Protein AF-A0A962PUV2-F1 (afdb_monomer_lite)

Radius of gyration: 14.81 Å; chains: 1; bounding box: 31×32×42 Å

Secondary structure (DSSP, 8-state):
-PPP-HHHHHHHHHHHHHHHHHT-HHHHHHHHHTT---HHHHHHHT-EE--S-HHHHSPPTTSHHHHHHHHHHHHTTSB-TTS-BTTTTEEEEEEE-TTS-EEEEEEEEHHHHHHH----EEEEEB-TTS-B-

Structure (mmCIF, N/CA/C/O backbone):
data_AF-A0A962PUV2-F1
#
_entry.id   AF-A0A962PUV2-F1
#
loop_
_atom_site.group_PDB
_atom_site.id
_atom_site.type_symbol
_atom_site.label_atom_id
_atom_site.label_alt_id
_atom_site.label_comp_id
_atom_site.label_asym_id
_atom_site.label_entity_id
_atom_site.label_seq_id
_atom_site.pdbx_PDB_ins_code
_atom_site.Cartn_x
_atom_site.Cartn_y
_atom_site.Cartn_z
_atom_site.occupancy
_atom_site.B_iso_or_equiv
_atom_site.auth_seq_id
_atom_site.auth_comp_id
_atom_site.auth_asym_id
_atom_site.auth_atom_id
_atom_site.pdbx_PDB_model_num
ATOM 1 N N . MET A 1 1 ? 7.387 -7.353 -27.450 1.00 42.44 1 MET A N 1
ATOM 2 C CA . MET A 1 1 ? 7.067 -6.554 -26.252 1.00 42.44 1 MET A CA 1
ATOM 3 C C . MET A 1 1 ? 6.290 -7.483 -25.340 1.00 42.44 1 MET A C 1
ATOM 5 O O . MET A 1 1 ? 5.137 -7.747 -25.641 1.00 42.44 1 MET A O 1
ATOM 9 N N . HIS A 1 2 ? 6.956 -8.126 -24.375 1.00 49.44 2 HIS A N 1
ATOM 10 C CA . HIS A 1 2 ? 6.239 -8.948 -23.399 1.00 49.44 2 HIS A CA 1
ATOM 11 C C . HIS A 1 2 ? 5.407 -7.998 -22.551 1.00 49.44 2 HIS A C 1
ATOM 13 O O . HIS A 1 2 ? 5.955 -7.063 -21.967 1.00 49.44 2 HIS A O 1
ATOM 19 N N . ASP A 1 3 ? 4.095 -8.188 -22.579 1.00 68.38 3 ASP A N 1
ATOM 20 C CA . ASP A 1 3 ? 3.204 -7.477 -21.682 1.00 68.38 3 ASP A CA 1
ATOM 21 C C . ASP A 1 3 ? 3.606 -7.857 -20.254 1.00 68.38 3 ASP A C 1
ATOM 23 O O . ASP A 1 3 ? 3.838 -9.036 -19.971 1.00 68.38 3 ASP A O 1
ATOM 27 N N . ILE A 1 4 ? 3.806 -6.864 -19.387 1.00 79.00 4 ILE A N 1
ATOM 28 C CA . ILE A 1 4 ? 4.118 -7.139 -17.982 1.00 79.00 4 ILE A CA 1
ATOM 29 C C . ILE A 1 4 ? 2.913 -7.884 -17.420 1.00 79.00 4 ILE A C 1
ATOM 31 O O . ILE A 1 4 ? 1.786 -7.413 -17.575 1.00 79.00 4 ILE A O 1
ATOM 35 N N . ASP A 1 5 ? 3.147 -9.036 -16.787 1.00 89.44 5 ASP A N 1
ATOM 36 C CA . ASP A 1 5 ? 2.071 -9.799 -16.164 1.00 89.44 5 ASP A CA 1
ATOM 37 C C . ASP A 1 5 ? 1.401 -8.927 -15.100 1.00 89.44 5 ASP A C 1
ATOM 39 O O . ASP A 1 5 ? 1.934 -8.680 -14.015 1.00 89.44 5 ASP A O 1
ATOM 43 N N . THR A 1 6 ? 0.226 -8.419 -15.460 1.00 89.00 6 THR A N 1
ATOM 44 C CA . THR A 1 6 ? -0.539 -7.495 -14.633 1.00 89.00 6 THR A CA 1
ATOM 45 C C . THR A 1 6 ? -0.953 -8.164 -13.332 1.00 89.00 6 THR A C 1
ATOM 47 O O . THR A 1 6 ? -0.942 -7.513 -12.293 1.00 89.00 6 THR A O 1
ATOM 50 N N . THR A 1 7 ? -1.253 -9.464 -13.357 1.00 88.62 7 THR A N 1
ATOM 51 C CA . THR A 1 7 ? -1.653 -10.192 -12.149 1.00 88.62 7 THR A CA 1
ATOM 52 C C . THR A 1 7 ? -0.482 -10.268 -11.180 1.00 88.62 7 THR A C 1
ATOM 54 O O . THR A 1 7 ? -0.619 -9.870 -10.027 1.00 88.62 7 THR A O 1
ATOM 57 N N . ALA A 1 8 ? 0.696 -10.664 -11.671 1.00 91.25 8 ALA A N 1
ATOM 58 C CA . ALA A 1 8 ? 1.908 -10.706 -10.857 1.00 91.25 8 ALA A CA 1
ATOM 59 C C . ALA A 1 8 ? 2.294 -9.321 -10.306 1.00 91.25 8 ALA A C 1
ATOM 61 O O . ALA A 1 8 ? 2.738 -9.202 -9.163 1.00 91.25 8 ALA A O 1
ATOM 62 N N . LEU A 1 9 ? 2.104 -8.259 -11.096 1.00 93.06 9 LEU A N 1
ATOM 63 C CA . LEU A 1 9 ? 2.387 -6.891 -10.668 1.00 93.06 9 LEU A CA 1
ATOM 64 C C . LEU A 1 9 ? 1.411 -6.405 -9.585 1.00 93.06 9 LEU A C 1
ATOM 66 O O . LEU A 1 9 ? 1.835 -5.748 -8.633 1.00 93.06 9 LEU A O 1
ATOM 70 N N . LEU A 1 10 ? 0.121 -6.727 -9.705 1.00 93.88 10 LEU A N 1
ATOM 71 C CA . LEU A 1 10 ? -0.867 -6.431 -8.668 1.00 93.88 10 LEU A CA 1
ATOM 72 C C . LEU A 1 10 ? -0.554 -7.202 -7.385 1.00 93.88 10 LEU A C 1
ATOM 74 O O . LEU A 1 10 ? -0.506 -6.593 -6.318 1.00 93.88 10 LEU A O 1
ATOM 78 N N . ASP A 1 11 ? -0.269 -8.499 -7.484 1.00 93.69 11 ASP A N 1
ATOM 79 C CA . ASP A 1 11 ? 0.091 -9.319 -6.328 1.00 93.69 11 ASP A CA 1
ATOM 80 C C . ASP A 1 11 ? 1.313 -8.740 -5.604 1.00 93.69 11 ASP A C 1
ATOM 82 O O . ASP A 1 11 ? 1.263 -8.544 -4.392 1.00 93.69 11 ASP A O 1
ATOM 86 N N . PHE A 1 12 ? 2.357 -8.335 -6.335 1.00 95.75 12 PHE A N 1
ATOM 87 C CA . PHE A 1 12 ? 3.524 -7.664 -5.755 1.00 95.75 12 PHE A CA 1
ATOM 88 C C . PHE A 1 12 ? 3.153 -6.408 -4.947 1.00 95.75 12 PHE A C 1
ATOM 90 O O . PHE A 1 12 ? 3.569 -6.260 -3.795 1.00 95.75 12 PHE A O 1
ATOM 97 N N . VAL A 1 13 ? 2.348 -5.507 -5.522 1.00 96.88 13 VAL A N 1
ATOM 98 C CA . VAL A 1 13 ? 1.949 -4.258 -4.851 1.00 96.88 13 VAL A CA 1
ATOM 99 C C . VAL A 1 13 ? 1.118 -4.539 -3.602 1.00 96.88 13 VAL A C 1
ATOM 101 O O . VAL A 1 13 ? 1.353 -3.951 -2.545 1.00 96.88 13 VAL A O 1
ATOM 104 N N . PHE A 1 14 ? 0.142 -5.437 -3.706 1.00 97.12 14 PHE A N 1
ATOM 105 C CA . PHE A 1 14 ? -0.765 -5.725 -2.602 1.00 97.12 14 PHE A CA 1
ATOM 106 C C . PHE A 1 14 ? -0.106 -6.565 -1.504 1.00 97.12 14 PHE A C 1
ATOM 108 O O . PHE A 1 14 ? -0.426 -6.361 -0.333 1.00 97.12 14 PHE A O 1
ATOM 115 N N . SER A 1 15 ? 0.860 -7.425 -1.835 1.00 97.25 15 SER A N 1
ATOM 116 C CA . SER A 1 15 ? 1.724 -8.073 -0.844 1.00 97.25 15 SER A CA 1
ATOM 117 C C . SER A 1 15 ? 2.585 -7.060 -0.097 1.00 97.25 15 SER A C 1
ATOM 119 O O . SER A 1 15 ? 2.658 -7.125 1.128 1.00 97.25 15 SER A O 1
ATOM 121 N N . HIS A 1 16 ? 3.169 -6.081 -0.798 1.00 97.81 16 HIS A N 1
ATOM 122 C CA . HIS A 1 16 ? 3.911 -4.996 -0.147 1.00 97.81 16 HIS A CA 1
ATOM 123 C C . HIS A 1 16 ? 3.026 -4.242 0.853 1.00 97.81 16 HIS A C 1
ATOM 125 O O . HIS A 1 16 ? 3.391 -4.086 2.016 1.00 97.81 16 HIS A O 1
ATOM 131 N N . TYR A 1 17 ? 1.813 -3.858 0.446 1.00 98.12 17 TYR A N 1
ATOM 132 C CA . TYR A 1 17 ? 0.861 -3.208 1.351 1.00 98.12 17 TYR A CA 1
ATOM 133 C C . TYR A 1 17 ? 0.475 -4.079 2.540 1.00 98.12 17 TYR A C 1
ATOM 135 O O . TYR A 1 17 ? 0.351 -3.565 3.653 1.00 98.12 17 TYR A O 1
ATOM 143 N N . HIS A 1 18 ? 0.269 -5.373 2.328 1.00 97.81 18 HIS A N 1
ATOM 144 C CA . HIS A 1 18 ? -0.081 -6.298 3.396 1.00 97.81 18 HIS A CA 1
ATOM 145 C C . HIS A 1 18 ? 1.015 -6.380 4.470 1.00 97.81 18 HIS A C 1
ATOM 147 O O . HIS A 1 18 ? 0.728 -6.260 5.663 1.00 97.81 18 HIS A O 1
ATOM 153 N N . GLU A 1 19 ? 2.279 -6.481 4.060 1.00 97.56 19 GLU A N 1
ATOM 154 C CA . GLU A 1 19 ? 3.416 -6.506 4.986 1.00 97.56 19 GLU A CA 1
ATOM 155 C C . GLU A 1 19 ? 3.635 -5.151 5.684 1.00 97.56 19 GLU A C 1
ATOM 157 O O . GLU A 1 19 ? 3.874 -5.095 6.898 1.00 97.56 19 GLU A O 1
ATOM 162 N N . SER A 1 20 ? 3.444 -4.039 4.967 1.00 97.25 20 SER A N 1
ATOM 163 C CA . SER A 1 20 ? 3.451 -2.696 5.561 1.00 97.25 20 SER A CA 1
ATOM 164 C C . SER A 1 20 ? 2.352 -2.512 6.614 1.00 97.25 20 SER A C 1
ATOM 166 O O . SER A 1 20 ? 2.562 -1.803 7.597 1.00 97.25 20 SER A O 1
ATOM 168 N N . LEU A 1 21 ? 1.182 -3.147 6.466 1.00 97.25 21 LEU A N 1
ATOM 169 C CA . LEU A 1 21 ? 0.125 -3.083 7.482 1.00 97.25 21 LEU A CA 1
ATOM 170 C C . LEU A 1 21 ? 0.534 -3.825 8.754 1.00 97.25 21 LEU A C 1
ATOM 172 O O . LEU A 1 21 ? 0.403 -3.273 9.844 1.00 97.25 21 LEU A O 1
ATOM 176 N N . LYS A 1 22 ? 1.047 -5.054 8.625 1.00 95.50 22 LYS A N 1
ATOM 177 C CA . LYS A 1 22 ? 1.432 -5.893 9.774 1.00 95.50 22 LYS A CA 1
ATOM 178 C C . LYS A 1 22 ? 2.415 -5.187 10.704 1.00 95.50 22 LYS A C 1
ATOM 180 O O . LYS A 1 22 ? 2.301 -5.321 11.920 1.00 95.50 22 LYS A O 1
ATOM 185 N N . SER A 1 23 ? 3.330 -4.406 10.137 1.00 94.00 23 SER A N 1
ATOM 186 C CA . SER A 1 23 ? 4.359 -3.662 10.870 1.00 94.00 23 SER A CA 1
ATOM 187 C C . SER A 1 23 ? 3.939 -2.252 11.319 1.00 94.00 23 SER A C 1
ATOM 189 O O . SER A 1 23 ? 4.695 -1.593 12.034 1.00 94.00 23 SER A O 1
ATOM 191 N N . SER A 1 24 ? 2.746 -1.768 10.951 1.00 95.81 24 SER A N 1
ATOM 192 C CA . SER A 1 24 ? 2.329 -0.382 11.198 1.00 95.81 24 SER A CA 1
ATOM 193 C C . SER A 1 24 ? 1.393 -0.239 12.396 1.00 95.81 24 SER A C 1
ATOM 195 O O . SER A 1 24 ? 0.182 -0.430 12.286 1.00 95.81 24 SER A O 1
ATOM 197 N N . GLU A 1 25 ? 1.925 0.225 13.530 1.00 94.50 25 GLU A N 1
ATOM 198 C CA . GLU A 1 25 ? 1.115 0.560 14.713 1.00 94.50 25 GLU A CA 1
ATOM 199 C C . GLU A 1 25 ? 0.001 1.567 14.382 1.00 94.50 25 GLU A C 1
ATOM 201 O O . GLU A 1 25 ? -1.148 1.403 14.787 1.00 94.50 25 GLU A O 1
ATOM 206 N N . ARG A 1 26 ? 0.318 2.579 13.567 1.00 93.50 26 ARG A N 1
ATOM 207 C CA . ARG A 1 26 ? -0.641 3.608 13.147 1.00 93.50 26 ARG A CA 1
ATOM 208 C C . ARG A 1 26 ? -1.834 3.017 12.391 1.00 93.50 26 ARG A C 1
ATOM 210 O O . ARG A 1 26 ? -2.967 3.451 12.587 1.00 93.50 26 ARG A O 1
ATOM 217 N N . ALA A 1 27 ? -1.594 2.046 11.513 1.00 95.00 27 ALA A N 1
ATOM 218 C CA . ALA A 1 27 ? -2.670 1.411 10.767 1.00 95.00 27 ALA A CA 1
ATOM 219 C C . ALA A 1 27 ? -3.506 0.471 11.652 1.00 95.00 27 ALA A C 1
ATOM 221 O O . ALA A 1 27 ? -4.731 0.447 11.523 1.00 95.00 27 ALA A O 1
ATOM 222 N N . HIS A 1 28 ? -2.874 -0.226 12.602 1.00 94.75 28 HIS A N 1
ATOM 223 C CA . HIS A 1 28 ? -3.576 -1.030 13.610 1.00 94.75 28 HIS A CA 1
ATOM 224 C C . HIS A 1 28 ? -4.494 -0.178 14.494 1.00 94.75 28 HIS A C 1
ATOM 226 O O . HIS A 1 28 ? -5.644 -0.553 14.711 1.00 94.75 28 HIS A O 1
ATOM 232 N N . GLN A 1 29 ? -4.042 1.002 14.932 1.00 92.88 29 GLN A N 1
ATOM 233 C CA . GLN A 1 29 ? -4.869 1.946 15.70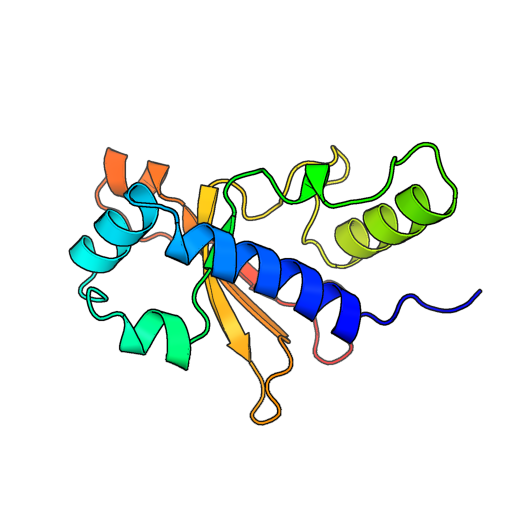0 1.00 92.88 29 GLN A CA 1
ATOM 234 C C . GLN A 1 29 ? -6.118 2.383 14.921 1.00 92.88 29 GLN A C 1
ATOM 236 O O . GLN A 1 29 ? -7.212 2.458 15.480 1.00 92.88 29 GLN A O 1
ATOM 241 N N . PHE A 1 30 ? -5.985 2.629 13.615 1.00 92.88 30 PHE A N 1
ATOM 242 C CA . PHE A 1 30 ? -7.132 2.928 12.758 1.00 92.88 30 PHE A CA 1
ATOM 243 C C . PHE A 1 30 ? -8.107 1.754 12.666 1.00 92.88 30 PHE A C 1
ATOM 245 O O . PHE A 1 30 ? -9.307 1.950 12.848 1.00 92.88 30 PHE A O 1
ATOM 252 N N . LEU A 1 31 ? -7.604 0.540 12.412 1.00 94.25 31 LEU A N 1
ATOM 253 C CA . LEU A 1 31 ? -8.439 -0.658 12.329 1.00 94.25 31 LEU A CA 1
ATOM 254 C C . LEU A 1 31 ? -9.190 -0.900 13.640 1.00 94.25 31 LEU A C 1
ATOM 256 O O . LEU A 1 31 ? -10.394 -1.151 13.616 1.00 94.25 31 LEU A O 1
ATOM 260 N N . GLN A 1 32 ? -8.522 -0.730 14.780 1.00 92.50 32 GLN A N 1
ATOM 261 C CA . GLN A 1 32 ? -9.154 -0.805 16.092 1.00 92.50 32 GLN A CA 1
ATOM 262 C C . GLN A 1 32 ? -10.284 0.220 16.239 1.00 92.50 32 GLN A C 1
ATOM 264 O O . GLN A 1 32 ? -11.381 -0.128 16.675 1.00 92.50 32 GLN A O 1
ATOM 269 N N . ALA A 1 33 ? -10.053 1.466 15.822 1.00 89.81 33 ALA A N 1
ATOM 270 C CA . ALA A 1 33 ? -11.041 2.535 15.930 1.00 89.81 33 ALA A CA 1
ATOM 271 C C . ALA A 1 33 ? -12.302 2.299 15.074 1.00 89.81 33 ALA A C 1
ATOM 273 O O . ALA A 1 33 ? -13.369 2.813 15.409 1.00 89.81 33 ALA A O 1
ATOM 274 N N . ILE A 1 34 ? -12.204 1.504 14.002 1.00 88.62 34 ILE A N 1
ATOM 275 C CA . ILE A 1 34 ? -13.345 1.117 13.156 1.00 88.62 34 ILE A CA 1
ATOM 276 C C . ILE A 1 34 ? -13.900 -0.286 13.467 1.00 88.62 34 ILE A C 1
ATOM 278 O O . ILE A 1 34 ? -14.769 -0.766 12.741 1.00 88.62 34 ILE A O 1
ATOM 282 N N . GLY A 1 35 ? -13.418 -0.954 14.523 1.00 88.00 35 GLY A N 1
ATOM 283 C CA . GLY A 1 35 ? -13.901 -2.273 14.958 1.00 88.00 35 GLY A CA 1
ATOM 284 C C . GLY A 1 35 ? -13.298 -3.483 14.226 1.00 88.00 35 GLY A C 1
ATOM 285 O O . GLY A 1 35 ? -13.875 -4.568 14.255 1.00 88.00 35 GLY A O 1
ATOM 286 N N . PHE A 1 36 ? -12.146 -3.314 13.573 1.00 88.06 36 PHE A N 1
ATOM 287 C CA . PHE A 1 36 ? -11.374 -4.350 12.871 1.00 88.06 36 PHE A CA 1
ATOM 288 C C . PHE A 1 36 ? -10.079 -4.717 13.628 1.00 88.06 36 PHE A C 1
ATOM 290 O O . PHE A 1 36 ? -9.014 -4.861 13.038 1.00 88.06 36 PHE A O 1
ATOM 297 N N . ASP A 1 37 ? -10.151 -4.880 14.947 1.00 78.50 37 ASP A N 1
ATOM 298 C CA . ASP A 1 37 ? -8.994 -5.062 15.842 1.00 78.50 37 ASP A CA 1
ATOM 299 C C . ASP A 1 37 ? -8.382 -6.476 15.856 1.00 78.50 37 ASP A C 1
ATOM 301 O O . ASP A 1 37 ? -7.364 -6.719 16.504 1.00 78.50 37 ASP A O 1
ATOM 305 N N . GLN A 1 38 ? -8.983 -7.431 15.147 1.00 88.50 38 GLN A N 1
ATOM 306 C CA . GLN A 1 38 ? -8.536 -8.820 15.173 1.00 88.50 38 GLN A CA 1
ATOM 307 C C . GLN A 1 38 ? -7.593 -9.136 14.015 1.00 88.50 38 GLN A C 1
ATOM 309 O O . GLN A 1 38 ? -7.975 -9.021 12.848 1.00 88.50 38 GLN A O 1
ATOM 314 N N . GLN A 1 39 ? -6.417 -9.690 14.336 1.00 89.25 39 GLN A N 1
ATOM 315 C CA . GLN A 1 39 ? -5.420 -10.140 13.353 1.00 89.25 39 GLN A CA 1
ATOM 316 C C . GLN A 1 39 ? -6.023 -11.045 12.268 1.00 89.25 39 GLN A C 1
ATOM 318 O O . GLN A 1 39 ? -5.637 -10.973 11.106 1.00 89.25 39 GLN A O 1
ATOM 323 N N . ARG A 1 40 ? -7.031 -11.860 12.613 1.00 92.81 40 ARG A N 1
ATOM 324 C CA . ARG A 1 40 ? -7.712 -12.732 11.645 1.00 92.81 40 ARG A CA 1
ATOM 325 C C . ARG A 1 40 ? -8.286 -11.966 10.451 1.00 92.81 40 ARG A C 1
ATOM 327 O O . ARG A 1 40 ? -8.269 -12.499 9.351 1.00 92.81 40 ARG A O 1
ATOM 334 N N . TYR A 1 41 ? -8.779 -10.740 10.646 1.00 91.62 41 TYR A N 1
ATOM 335 C CA . TYR A 1 41 ? -9.344 -9.947 9.555 1.00 91.62 41 TYR A CA 1
ATOM 336 C C . TYR A 1 41 ? -8.256 -9.429 8.625 1.00 91.62 41 TYR A C 1
ATOM 338 O O . TYR A 1 41 ? -8.450 -9.443 7.413 1.00 91.62 41 TYR A O 1
ATOM 346 N N . ILE A 1 42 ? -7.106 -9.042 9.180 1.00 93.50 42 ILE A N 1
ATOM 347 C CA . ILE A 1 42 ? -5.937 -8.629 8.403 1.00 93.50 42 ILE A CA 1
ATOM 348 C C . ILE A 1 42 ? -5.506 -9.754 7.463 1.00 93.50 42 ILE A C 1
ATOM 350 O O . ILE A 1 42 ? -5.372 -9.522 6.264 1.00 93.50 42 ILE A O 1
ATOM 354 N N . GLU A 1 43 ? -5.369 -10.974 7.982 1.00 94.00 43 GLU A N 1
ATOM 355 C CA . GLU A 1 43 ? -4.951 -12.137 7.191 1.00 94.00 43 GLU A CA 1
ATOM 356 C C . GLU A 1 43 ? -6.039 -12.579 6.194 1.00 94.00 43 GLU A C 1
ATOM 358 O O . GLU A 1 43 ? -5.785 -12.727 4.999 1.00 94.00 43 GLU A O 1
ATOM 363 N N . GLN A 1 44 ? -7.285 -12.755 6.654 1.00 92.19 44 GLN A N 1
ATOM 364 C CA . GLN A 1 44 ? -8.374 -13.291 5.825 1.00 92.19 44 GLN A CA 1
ATOM 365 C C . GLN A 1 44 ? -8.795 -12.335 4.708 1.00 92.19 44 GLN A C 1
ATOM 367 O O . GLN A 1 44 ? -9.073 -12.782 3.595 1.00 92.19 44 GLN A O 1
ATOM 372 N N . LEU A 1 45 ? -8.847 -11.029 4.984 1.00 92.38 45 LEU A N 1
ATOM 373 C CA . LEU A 1 45 ? -9.209 -10.013 3.991 1.00 92.38 45 LEU A CA 1
ATOM 374 C C . LEU A 1 45 ? -7.990 -9.484 3.231 1.00 92.38 45 LEU A C 1
ATOM 376 O O . LEU A 1 45 ? -8.170 -8.787 2.235 1.00 92.38 45 LEU A O 1
ATOM 380 N N . TYR A 1 46 ? -6.778 -9.860 3.653 1.00 96.00 46 TYR A N 1
ATOM 381 C CA . TYR A 1 46 ? -5.513 -9.395 3.085 1.00 96.00 46 TYR A CA 1
ATOM 382 C C . TYR A 1 46 ? -5.413 -7.870 3.103 1.00 96.00 46 TYR A C 1
ATOM 384 O O . TYR A 1 46 ? -5.072 -7.230 2.112 1.00 96.00 46 TYR A O 1
ATOM 392 N N . LEU A 1 47 ? -5.785 -7.280 4.242 1.00 96.81 47 LEU A N 1
ATOM 393 C CA . LEU A 1 47 ? -5.743 -5.833 4.425 1.00 96.81 47 LEU A CA 1
ATOM 394 C C . LEU A 1 47 ? -4.306 -5.336 4.261 1.00 96.81 47 LEU A C 1
ATOM 396 O O . LEU A 1 47 ? -3.359 -6.035 4.626 1.00 96.81 47 LEU A O 1
ATOM 400 N N . GLY A 1 48 ? -4.153 -4.118 3.750 1.00 97.38 48 GLY A N 1
ATOM 401 C CA . GLY A 1 48 ? -2.849 -3.518 3.494 1.00 97.38 48 GLY A CA 1
ATOM 402 C C . GLY A 1 48 ? -2.748 -2.066 3.942 1.00 97.38 48 GLY A C 1
ATOM 403 O O . GLY A 1 48 ? -3.737 -1.435 4.306 1.00 97.38 48 GLY A O 1
ATOM 404 N N . TYR A 1 49 ? -1.540 -1.516 3.904 1.00 97.94 49 TYR A N 1
ATOM 405 C CA . TYR A 1 49 ? -1.257 -0.117 4.180 1.00 97.94 49 TYR A CA 1
ATOM 406 C C . TYR A 1 49 ? -0.236 0.418 3.178 1.00 97.94 49 TYR A C 1
ATOM 408 O O . TYR A 1 49 ? 0.876 -0.091 3.074 1.00 97.94 49 TYR A O 1
ATOM 416 N N . SER A 1 50 ? -0.611 1.466 2.445 1.00 97.38 50 SER A N 1
ATOM 417 C CA . SER A 1 50 ? 0.309 2.176 1.552 1.00 97.38 50 SER A CA 1
ATOM 418 C C . SER A 1 50 ? 1.104 3.193 2.372 1.00 97.38 50 SER A C 1
ATOM 420 O O . SER A 1 50 ? 0.698 4.339 2.584 1.00 97.38 50 SER A O 1
ATOM 422 N N . ASP A 1 51 ? 2.252 2.760 2.875 1.00 96.19 51 ASP A N 1
ATOM 423 C CA . ASP A 1 51 ? 3.130 3.524 3.767 1.00 96.19 51 ASP A CA 1
ATOM 424 C C . ASP A 1 51 ? 4.105 4.469 3.043 1.00 96.19 51 ASP A C 1
ATOM 426 O O . ASP A 1 51 ? 4.897 5.148 3.698 1.00 96.19 51 ASP A O 1
ATOM 430 N N . ARG A 1 52 ? 3.983 4.588 1.711 1.00 94.56 52 ARG A N 1
ATOM 431 C CA . ARG A 1 52 ? 4.835 5.398 0.817 1.00 94.56 52 ARG A CA 1
ATOM 432 C C . ARG A 1 52 ? 6.187 4.766 0.489 1.00 94.56 52 ARG A C 1
ATOM 434 O O . ARG A 1 52 ? 7.071 5.475 0.003 1.00 94.56 52 ARG A O 1
ATOM 441 N N . THR A 1 53 ? 6.369 3.475 0.761 1.00 95.75 53 THR A N 1
ATOM 442 C CA . THR A 1 53 ? 7.645 2.786 0.530 1.00 95.75 53 THR A CA 1
ATOM 443 C C . THR A 1 53 ? 7.671 1.911 -0.721 1.00 95.75 53 THR A C 1
ATOM 445 O O . THR A 1 53 ? 8.753 1.469 -1.107 1.00 95.75 53 THR A O 1
ATOM 448 N N . LEU A 1 54 ? 6.541 1.730 -1.423 1.00 95.81 54 LEU A N 1
ATOM 449 C CA . LEU A 1 54 ? 6.480 0.889 -2.627 1.00 95.81 54 LEU A CA 1
ATOM 450 C C . LEU A 1 54 ? 7.517 1.332 -3.666 1.00 95.81 54 LEU A C 1
ATOM 452 O O . LEU A 1 54 ? 8.193 0.511 -4.274 1.00 95.81 54 LEU A O 1
ATOM 456 N N . GLY A 1 55 ? 7.686 2.646 -3.838 1.00 93.06 55 GLY A N 1
ATOM 457 C CA . GLY A 1 55 ? 8.613 3.216 -4.815 1.00 93.06 55 GLY A CA 1
ATOM 458 C C . GLY A 1 55 ? 10.081 2.818 -4.617 1.00 93.06 55 GLY A C 1
ATOM 459 O O . GLY A 1 55 ? 10.819 2.835 -5.605 1.00 93.06 55 GLY A O 1
ATOM 460 N N . PHE A 1 56 ? 10.481 2.453 -3.391 1.00 93.75 56 PHE A N 1
ATOM 461 C CA . PHE A 1 56 ? 11.826 1.965 -3.058 1.00 93.75 56 PHE A CA 1
ATOM 462 C C . PHE A 1 56 ? 12.018 0.480 -3.382 1.00 93.75 56 PHE A C 1
ATOM 464 O O . PHE A 1 56 ? 13.152 0.041 -3.533 1.00 93.75 56 PHE A O 1
ATOM 471 N N . GLN A 1 57 ? 10.926 -0.280 -3.503 1.00 94.12 57 GLN A N 1
ATOM 472 C CA . GLN A 1 57 ? 10.949 -1.689 -3.912 1.00 94.12 57 GLN A CA 1
ATOM 473 C C . GLN A 1 57 ? 10.990 -1.851 -5.438 1.00 94.12 57 GLN A C 1
ATOM 475 O O . GLN A 1 57 ? 11.225 -2.942 -5.950 1.00 94.12 57 GLN A O 1
ATOM 480 N N . LEU A 1 58 ? 10.736 -0.771 -6.182 1.00 94.50 58 LEU A N 1
ATOM 481 C CA . LEU A 1 58 ? 10.737 -0.780 -7.640 1.00 94.50 58 LEU A CA 1
ATOM 482 C C . LEU A 1 58 ? 12.145 -0.511 -8.188 1.00 94.50 58 LEU A C 1
ATOM 484 O O . LEU A 1 58 ? 12.835 0.364 -7.654 1.00 94.50 58 LEU A O 1
ATOM 488 N N . PRO A 1 59 ? 12.532 -1.138 -9.316 1.00 94.31 59 PRO A N 1
ATOM 489 C CA . PRO A 1 59 ? 13.785 -0.818 -9.988 1.00 94.31 59 PRO A CA 1
ATOM 490 C C . PRO A 1 59 ? 13.903 0.671 -10.342 1.00 94.31 59 PRO A C 1
ATOM 492 O O . PRO A 1 59 ? 12.906 1.409 -10.449 1.00 94.31 59 PRO A O 1
ATOM 495 N N . ASP A 1 60 ? 15.144 1.114 -10.538 1.00 94.31 60 ASP A N 1
ATOM 496 C CA . ASP A 1 60 ? 15.444 2.489 -10.929 1.00 94.31 60 ASP A CA 1
ATOM 497 C C . ASP A 1 60 ? 14.722 2.833 -12.240 1.00 94.31 60 ASP A C 1
ATOM 499 O O . ASP A 1 60 ? 14.836 2.120 -13.240 1.00 94.31 60 ASP A O 1
ATOM 503 N N . GLY A 1 61 ? 13.969 3.935 -12.231 1.00 91.88 61 GLY A N 1
ATOM 504 C CA . GLY A 1 61 ? 13.213 4.414 -13.385 1.00 91.88 61 GLY A CA 1
ATOM 505 C C . GLY A 1 61 ? 14.081 4.830 -14.576 1.00 91.88 61 GLY A C 1
ATOM 506 O O . GLY A 1 61 ? 13.550 4.934 -15.677 1.00 91.88 61 GLY A O 1
ATOM 507 N N . ALA A 1 62 ? 15.388 5.042 -14.386 1.00 93.06 62 ALA A N 1
ATOM 508 C CA . ALA A 1 62 ? 16.334 5.274 -15.477 1.00 93.06 62 ALA A CA 1
ATOM 509 C C . ALA A 1 62 ? 16.661 3.996 -16.275 1.00 93.06 62 ALA A C 1
ATOM 511 O O . ALA A 1 62 ? 17.143 4.077 -17.405 1.00 93.06 62 ALA A O 1
ATOM 512 N N . THR A 1 63 ? 16.396 2.814 -15.711 1.00 96.38 63 THR A N 1
ATOM 513 C CA . THR A 1 63 ? 16.559 1.534 -16.413 1.00 96.38 63 THR A CA 1
ATOM 514 C C . THR A 1 63 ? 15.338 1.231 -17.279 1.00 96.38 63 THR A C 1
ATOM 516 O O . THR A 1 63 ? 14.216 1.618 -16.950 1.00 96.38 63 THR A O 1
ATOM 519 N N . ALA A 1 64 ? 15.532 0.493 -18.376 1.00 94.06 64 ALA A N 1
ATOM 520 C CA . ALA A 1 64 ? 14.428 0.089 -19.250 1.00 94.06 64 ALA A CA 1
ATOM 521 C C . ALA A 1 64 ? 13.358 -0.727 -18.498 1.00 94.06 64 ALA A C 1
ATOM 523 O O . ALA A 1 64 ? 12.162 -0.524 -18.704 1.00 94.06 64 ALA A O 1
ATOM 524 N N . GLU A 1 65 ? 13.788 -1.610 -17.594 1.00 92.94 65 GLU A N 1
ATOM 525 C CA . GLU A 1 65 ? 12.904 -2.422 -16.755 1.00 92.94 65 GLU A CA 1
ATOM 526 C C . GLU A 1 65 ? 12.112 -1.563 -15.761 1.00 92.94 65 GLU A C 1
ATOM 528 O O . GLU A 1 65 ? 10.883 -1.640 -15.716 1.00 92.94 65 GLU A O 1
ATOM 533 N N . GLY A 1 66 ? 12.790 -0.688 -15.010 1.00 95.06 66 GLY A N 1
ATOM 534 C CA . GLY A 1 66 ? 12.130 0.190 -14.046 1.00 95.06 66 GLY A CA 1
ATOM 535 C C . GLY A 1 66 ? 11.152 1.157 -14.707 1.00 95.06 66 GLY A C 1
ATOM 536 O O . GLY A 1 66 ? 10.049 1.358 -14.194 1.00 95.06 66 GLY A O 1
ATOM 537 N N . ALA A 1 67 ? 11.499 1.700 -15.877 1.00 95.06 67 ALA A N 1
ATOM 538 C CA . ALA A 1 67 ? 10.589 2.512 -16.677 1.00 95.06 67 ALA A CA 1
ATOM 539 C C . ALA A 1 67 ? 9.345 1.719 -17.119 1.00 95.06 67 ALA A C 1
ATOM 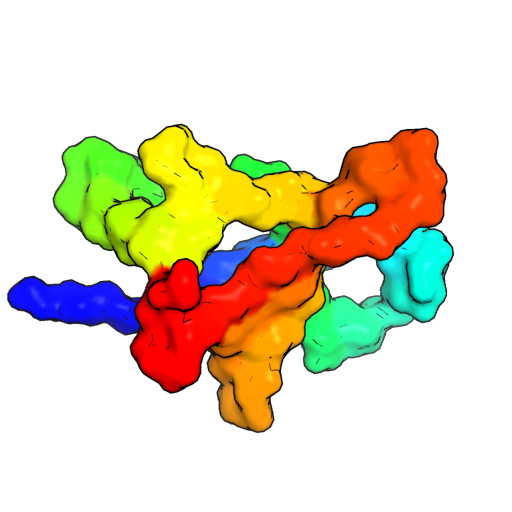541 O O . ALA A 1 67 ? 8.225 2.228 -17.023 1.00 95.06 67 ALA A O 1
ATOM 542 N N . ALA A 1 68 ? 9.516 0.465 -17.554 1.00 94.50 68 ALA A N 1
ATOM 543 C CA . ALA A 1 68 ? 8.410 -0.385 -17.987 1.00 94.50 68 ALA A CA 1
ATOM 544 C C . ALA A 1 68 ? 7.448 -0.718 -16.832 1.00 94.50 68 ALA A C 1
ATOM 546 O O . ALA A 1 68 ? 6.237 -0.527 -16.981 1.00 94.50 68 ALA A O 1
ATOM 547 N N . ILE A 1 69 ? 7.974 -1.135 -15.673 1.00 95.06 69 ILE A N 1
ATOM 548 C CA . ILE A 1 69 ? 7.181 -1.461 -14.474 1.00 95.06 69 ILE A CA 1
ATOM 549 C C . ILE A 1 69 ? 6.445 -0.226 -13.955 1.0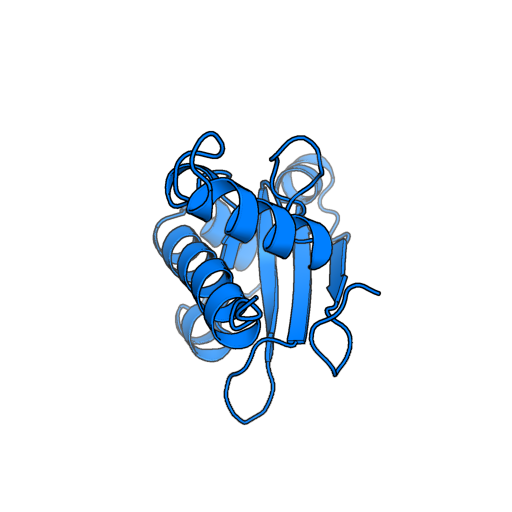0 95.06 69 ILE A C 1
ATOM 551 O O . ILE A 1 69 ? 5.234 -0.264 -13.737 1.00 95.06 69 ILE A O 1
ATOM 555 N N . ARG A 1 70 ? 7.145 0.904 -13.798 1.00 95.56 70 ARG A N 1
ATOM 556 C CA . ARG A 1 70 ? 6.525 2.157 -13.335 1.00 95.56 70 ARG A CA 1
ATOM 557 C C . ARG A 1 70 ? 5.457 2.632 -14.315 1.00 95.56 70 ARG A C 1
ATOM 559 O O . ARG A 1 70 ? 4.383 3.040 -13.885 1.00 95.56 70 ARG A O 1
ATOM 566 N N . GLY A 1 71 ? 5.711 2.518 -15.619 1.00 94.69 71 GLY A N 1
ATOM 567 C CA . GLY A 1 71 ? 4.725 2.805 -16.657 1.00 94.69 71 GLY A CA 1
ATOM 568 C C . GLY A 1 71 ? 3.488 1.910 -16.560 1.00 94.69 71 GLY A C 1
ATOM 569 O O . GLY A 1 71 ? 2.374 2.410 -16.701 1.00 94.69 71 GLY A O 1
ATOM 570 N N . ALA A 1 72 ? 3.658 0.615 -16.279 1.00 93.50 72 ALA A N 1
ATOM 571 C CA . ALA A 1 72 ? 2.542 -0.302 -16.045 1.00 93.50 72 ALA A CA 1
ATOM 572 C C . ALA A 1 72 ? 1.741 0.082 -14.798 1.00 93.50 72 ALA A C 1
ATOM 574 O O . ALA A 1 72 ? 0.525 0.185 -14.882 1.00 93.50 72 ALA A O 1
ATOM 575 N N . LEU A 1 73 ? 2.393 0.403 -13.679 1.00 93.94 73 LEU A N 1
ATOM 576 C CA . LEU A 1 73 ? 1.702 0.851 -12.465 1.00 93.94 73 LEU A CA 1
ATOM 577 C C . LEU A 1 73 ? 0.962 2.183 -12.643 1.00 93.94 73 LEU A C 1
ATOM 579 O O . LEU A 1 73 ? -0.090 2.381 -12.036 1.00 93.94 73 LEU A O 1
ATOM 583 N N . VAL A 1 74 ? 1.491 3.090 -13.471 1.00 93.94 74 VAL A N 1
ATOM 584 C CA . VAL A 1 74 ? 0.787 4.322 -13.855 1.00 93.94 74 VAL A CA 1
ATOM 585 C C . VAL A 1 74 ? -0.437 3.998 -14.701 1.00 93.94 74 VAL A C 1
ATOM 587 O O . VAL A 1 74 ? -1.509 4.525 -14.421 1.00 93.94 74 VAL A O 1
ATOM 590 N N . ARG A 1 75 ? -0.309 3.103 -15.691 1.00 91.69 75 ARG A N 1
ATOM 591 C CA . ARG A 1 75 ? -1.460 2.633 -16.474 1.00 91.69 75 ARG A CA 1
ATOM 592 C C . ARG A 1 75 ? -2.486 1.940 -15.593 1.00 91.69 75 ARG A C 1
ATOM 594 O O . ARG A 1 75 ? -3.652 2.201 -15.768 1.00 91.69 75 ARG A O 1
ATOM 601 N N . LEU A 1 76 ? -2.081 1.149 -14.607 1.00 90.00 76 LEU A N 1
ATOM 602 C CA . LEU A 1 76 ? -2.999 0.528 -13.650 1.00 90.00 76 LEU A CA 1
ATOM 603 C C . LEU A 1 76 ? -3.618 1.535 -12.672 1.00 90.00 76 LEU A C 1
ATOM 605 O O . LEU A 1 76 ? -4.539 1.186 -11.948 1.00 90.00 76 LEU A O 1
ATOM 609 N N . GLY A 1 77 ? -3.122 2.772 -12.599 1.00 90.44 77 GLY A N 1
ATOM 610 C CA . GLY A 1 77 ? -3.597 3.783 -11.655 1.00 90.44 77 GLY A CA 1
ATOM 611 C C . GLY A 1 77 ? -3.094 3.600 -10.219 1.00 90.44 77 GLY A C 1
ATOM 612 O O . GLY A 1 77 ? -3.561 4.292 -9.324 1.00 90.44 77 GLY A O 1
ATOM 613 N N . LEU A 1 78 ? -2.130 2.712 -9.968 1.00 93.44 78 LEU A N 1
ATOM 614 C CA . LEU A 1 78 ? -1.527 2.525 -8.640 1.00 93.44 78 LEU A CA 1
ATOM 615 C C . LEU A 1 78 ? -0.420 3.548 -8.354 1.00 93.44 78 LEU A C 1
ATOM 617 O O . LEU A 1 78 ? -0.190 3.920 -7.200 1.00 93.44 78 LEU A O 1
ATOM 621 N N . LEU A 1 79 ? 0.219 4.066 -9.406 1.00 93.94 79 LEU A N 1
ATOM 622 C CA . LEU A 1 79 ? 1.117 5.217 -9.343 1.00 93.94 79 LEU A CA 1
ATOM 623 C C . LEU A 1 79 ? 0.543 6.405 -10.117 1.00 93.94 79 LEU A C 1
ATOM 625 O O . LEU A 1 79 ? -0.096 6.266 -11.155 1.00 93.94 79 LEU A O 1
ATOM 629 N N . LYS A 1 80 ? 0.834 7.612 -9.639 1.00 93.06 80 LYS A N 1
ATOM 630 C CA . LYS A 1 80 ? 0.651 8.853 -10.396 1.00 93.06 80 LYS A CA 1
ATOM 631 C C . LYS A 1 80 ? 1.813 9.038 -11.366 1.00 93.06 80 LYS A C 1
ATOM 633 O O . LYS A 1 80 ? 2.913 8.555 -11.111 1.00 93.06 80 LYS A O 1
ATOM 638 N N . ALA A 1 81 ? 1.621 9.860 -12.398 1.00 90.00 81 ALA A N 1
ATOM 639 C CA . ALA A 1 81 ? 2.700 10.261 -13.310 1.00 90.00 81 ALA A CA 1
ATOM 640 C C . ALA A 1 81 ? 3.910 10.885 -12.582 1.00 90.00 81 ALA A C 1
ATOM 642 O O . ALA A 1 81 ? 5.037 10.778 -13.047 1.00 90.00 81 ALA A O 1
ATOM 643 N N . SER A 1 82 ? 3.696 11.484 -11.403 1.00 91.69 82 SER A N 1
ATOM 644 C CA . SER A 1 82 ? 4.772 12.007 -10.552 1.00 91.69 82 SER A CA 1
ATOM 645 C C . SER A 1 82 ? 5.578 10.925 -9.811 1.00 91.69 82 SER A C 1
ATOM 647 O O . SER A 1 82 ? 6.420 11.273 -8.993 1.00 91.69 82 SER A O 1
ATOM 649 N N . GLY A 1 83 ? 5.246 9.640 -9.966 1.00 89.81 83 GLY A N 1
ATOM 650 C CA . GLY A 1 83 ? 5.851 8.517 -9.238 1.00 89.81 83 GLY A CA 1
ATOM 651 C C . GLY A 1 83 ? 5.301 8.275 -7.829 1.00 89.81 83 GLY A C 1
ATOM 652 O O . GLY A 1 83 ? 5.694 7.312 -7.180 1.00 89.81 83 GLY A O 1
ATOM 653 N N . HIS A 1 84 ? 4.379 9.113 -7.345 1.00 93.12 84 HIS A N 1
ATOM 654 C CA . HIS A 1 84 ? 3.744 8.907 -6.043 1.00 93.12 84 HIS A CA 1
ATOM 655 C C . HIS A 1 84 ? 2.664 7.833 -6.122 1.00 93.12 84 HIS A C 1
ATOM 657 O O . HIS A 1 84 ? 1.875 7.827 -7.064 1.00 93.12 84 HIS A O 1
ATOM 663 N N . GLU A 1 85 ? 2.553 7.015 -5.081 1.00 94.88 85 GLU A N 1
ATOM 664 C CA . GLU A 1 85 ? 1.442 6.076 -4.924 1.00 94.88 85 GLU A CA 1
ATOM 665 C C . GLU A 1 85 ? 0.091 6.802 -4.914 1.00 94.88 85 GLU A C 1
ATOM 667 O O . GLU A 1 85 ? -0.066 7.860 -4.286 1.00 94.88 85 GLU A O 1
ATOM 672 N N . LEU A 1 86 ? -0.898 6.231 -5.607 1.00 92.75 86 LEU A N 1
ATOM 673 C CA . LEU A 1 86 ? -2.267 6.741 -5.583 1.00 92.75 86 LEU A CA 1
ATOM 674 C C . LEU A 1 86 ? -2.856 6.612 -4.175 1.00 92.75 86 LEU A C 1
ATOM 676 O O . LEU A 1 86 ? -3.406 7.580 -3.649 1.00 92.75 86 LEU A O 1
ATOM 680 N N . LEU A 1 87 ? -2.674 5.441 -3.559 1.00 94.94 87 LEU A N 1
ATOM 681 C CA . LEU A 1 87 ? -3.236 5.072 -2.258 1.00 94.94 87 LEU A CA 1
ATOM 682 C C . LEU A 1 87 ? -2.395 5.557 -1.068 1.00 94.94 87 LEU A C 1
ATOM 684 O O . LEU A 1 87 ? -2.618 5.123 0.058 1.00 94.94 87 LEU A O 1
ATOM 688 N N . ARG A 1 88 ? -1.449 6.479 -1.290 1.00 94.06 88 ARG A N 1
ATOM 689 C CA . ARG A 1 88 ? -0.491 6.931 -0.271 1.00 94.06 88 ARG A CA 1
ATOM 690 C C . ARG A 1 88 ? -1.161 7.268 1.071 1.00 94.06 88 ARG A C 1
ATOM 692 O O . ARG A 1 88 ? -2.060 8.106 1.147 1.00 94.06 88 ARG A O 1
ATOM 699 N N . GLY A 1 89 ? -0.658 6.685 2.153 1.00 95.06 89 GLY A N 1
ATOM 700 C CA . GLY A 1 89 ? -1.148 6.897 3.517 1.00 95.06 89 GLY A CA 1
ATOM 701 C C . GLY A 1 89 ? -2.536 6.320 3.800 1.00 95.06 89 GLY A C 1
ATOM 702 O O . GLY A 1 89 ? -3.161 6.741 4.777 1.00 95.06 89 GLY A O 1
ATOM 703 N N . CYS A 1 90 ? -3.034 5.413 2.958 1.00 96.44 90 CYS A N 1
ATOM 704 C CA . CYS A 1 90 ? -4.327 4.776 3.155 1.00 96.44 90 CYS A CA 1
ATOM 705 C C . CYS A 1 90 ? -4.189 3.351 3.690 1.00 96.44 90 CYS A C 1
ATOM 707 O O . CYS A 1 90 ? -3.287 2.617 3.283 1.00 96.44 90 CYS A O 1
ATOM 709 N N . VAL A 1 91 ? -5.137 2.947 4.537 1.00 96.56 91 VAL A N 1
ATOM 710 C CA . VAL A 1 91 ? -5.410 1.530 4.812 1.00 96.56 91 VAL A CA 1
ATOM 711 C C . VAL A 1 91 ? -6.256 0.985 3.671 1.00 96.56 91 VAL A C 1
ATOM 713 O O . VAL A 1 91 ? -7.274 1.579 3.321 1.00 96.56 91 VAL A O 1
ATOM 716 N N . VAL A 1 92 ? -5.806 -0.111 3.076 1.00 96.69 92 VAL A N 1
ATOM 717 C CA . VAL A 1 92 ? -6.294 -0.696 1.829 1.00 96.69 92 VAL A CA 1
ATOM 718 C C . VAL A 1 92 ? -7.080 -1.971 2.129 1.00 96.69 92 VAL A C 1
ATOM 720 O O . VAL A 1 92 ? -6.626 -2.845 2.862 1.00 96.69 92 VAL A O 1
ATOM 723 N N . PHE A 1 93 ? -8.254 -2.073 1.517 1.00 95.50 93 PHE A N 1
ATOM 724 C CA . PHE A 1 93 ? -9.181 -3.197 1.548 1.00 95.50 93 PHE A CA 1
ATOM 725 C C . PHE A 1 93 ? -9.274 -3.770 0.131 1.00 95.50 93 PHE A C 1
ATOM 727 O O . PHE A 1 93 ? -10.033 -3.239 -0.692 1.00 95.50 93 PHE A O 1
ATOM 734 N N . PRO A 1 94 ? -8.487 -4.805 -0.200 1.00 95.25 94 PRO A N 1
ATOM 735 C CA . PRO A 1 94 ? -8.459 -5.342 -1.552 1.00 95.25 94 PRO A CA 1
ATOM 736 C C . PRO A 1 94 ? -9.764 -6.055 -1.904 1.00 95.25 94 PRO A C 1
ATOM 738 O O . PRO A 1 94 ? -10.333 -6.800 -1.106 1.00 95.25 94 PRO A O 1
ATOM 741 N N . LEU A 1 95 ? -10.214 -5.867 -3.139 1.00 92.56 95 LEU A N 1
ATOM 742 C CA . LEU A 1 95 ? -11.270 -6.656 -3.755 1.00 92.56 95 LEU A CA 1
ATOM 743 C C . LEU A 1 95 ? -10.602 -7.812 -4.487 1.00 92.56 95 LEU A C 1
ATOM 745 O O . LEU A 1 95 ? -9.856 -7.595 -5.442 1.00 92.56 95 LEU A O 1
ATOM 749 N N . ARG A 1 96 ? -10.848 -9.038 -4.022 1.00 91.31 96 ARG A N 1
ATOM 750 C CA . ARG A 1 96 ? -10.229 -10.251 -4.564 1.00 91.31 96 ARG A CA 1
ATOM 751 C C . ARG A 1 96 ? -11.274 -11.196 -5.131 1.00 91.31 96 ARG A C 1
ATOM 753 O O . ARG A 1 96 ? -12.367 -11.334 -4.581 1.00 91.31 96 ARG A O 1
ATOM 760 N N . ARG A 1 97 ? -10.927 -11.868 -6.227 1.00 89.31 97 ARG A N 1
ATOM 761 C CA . ARG A 1 97 ? -11.695 -13.009 -6.741 1.00 89.31 97 ARG A CA 1
ATOM 762 C C . ARG A 1 97 ? -11.555 -14.206 -5.798 1.00 89.31 97 ARG A C 1
ATOM 764 O O . ARG A 1 97 ? -10.653 -14.258 -4.968 1.00 89.31 97 ARG A O 1
ATOM 771 N N . SER A 1 98 ? -12.400 -15.217 -5.990 1.00 88.00 98 SER A N 1
ATOM 772 C CA . SER A 1 98 ? -12.298 -16.496 -5.271 1.00 88.00 98 SER A CA 1
ATOM 773 C C . SER A 1 98 ? -10.951 -17.203 -5.468 1.00 88.00 98 SER A C 1
ATOM 775 O O . SER A 1 98 ? -10.523 -17.935 -4.585 1.00 88.00 98 SER A O 1
ATOM 777 N N . CYS A 1 99 ? -10.263 -16.961 -6.590 1.00 87.69 99 CYS A N 1
ATOM 778 C CA . CYS A 1 99 ? -8.909 -17.459 -6.845 1.00 87.69 99 CYS A CA 1
ATOM 779 C C . CYS A 1 99 ? -7.796 -16.666 -6.133 1.00 87.69 99 CYS A C 1
ATOM 781 O O . CYS A 1 99 ? -6.633 -17.022 -6.272 1.00 87.69 99 CYS A O 1
ATOM 783 N N . GLY A 1 100 ? -8.123 -15.591 -5.408 1.00 86.88 100 GLY A N 1
ATOM 784 C CA . GLY A 1 100 ? -7.161 -14.737 -4.704 1.00 86.88 100 GLY A CA 1
ATOM 785 C C . GLY A 1 100 ? -6.682 -13.515 -5.493 1.00 86.88 100 GLY A C 1
ATOM 786 O O . GLY A 1 100 ? -6.216 -12.566 -4.871 1.00 86.88 100 GLY A O 1
ATOM 787 N N . ALA A 1 101 ? -6.871 -13.486 -6.817 1.00 89.50 101 ALA A N 1
ATOM 788 C CA . ALA A 1 101 ? -6.428 -12.376 -7.663 1.00 89.50 101 ALA A CA 1
ATOM 789 C C . ALA A 1 101 ? -7.106 -11.049 -7.286 1.00 89.50 101 ALA A C 1
ATOM 791 O O . ALA A 1 101 ? -8.339 -10.984 -7.169 1.00 89.50 101 ALA A O 1
ATOM 792 N N . VAL A 1 102 ? -6.305 -9.992 -7.134 1.00 91.19 102 VAL A N 1
ATOM 793 C CA . VAL A 1 102 ? -6.787 -8.637 -6.846 1.00 91.19 102 VAL A CA 1
ATOM 794 C C . VAL A 1 102 ? -7.376 -8.008 -8.108 1.00 91.19 102 VAL A C 1
ATOM 796 O O . VAL A 1 102 ? -6.759 -8.012 -9.166 1.00 91.19 102 VAL A O 1
ATOM 799 N N . ILE A 1 103 ? -8.577 -7.448 -7.987 1.00 89.00 103 ILE A N 1
ATOM 800 C CA . ILE A 1 103 ? -9.297 -6.763 -9.076 1.00 89.00 103 ILE A CA 1
ATOM 801 C C . ILE A 1 103 ? -9.603 -5.297 -8.751 1.00 89.00 103 ILE A C 1
ATOM 803 O O . ILE A 1 103 ? -10.176 -4.571 -9.553 1.00 89.00 103 ILE A O 1
ATOM 807 N N . GLY A 1 104 ? -9.262 -4.846 -7.549 1.00 90.38 104 GLY A N 1
ATOM 808 C CA . GLY A 1 104 ? -9.564 -3.501 -7.085 1.00 90.38 104 GLY A CA 1
ATOM 809 C C . GLY A 1 104 ? -9.273 -3.355 -5.601 1.00 90.38 104 GLY A C 1
ATOM 810 O O . GLY A 1 104 ? -8.805 -4.283 -4.945 1.00 90.38 104 GLY A O 1
ATOM 811 N N . SER A 1 105 ? -9.587 -2.192 -5.051 1.00 92.81 105 SER A N 1
ATOM 812 C CA . SER A 1 105 ? -9.505 -1.919 -3.624 1.00 92.81 105 SER A CA 1
ATOM 813 C C . SER A 1 105 ? -10.348 -0.716 -3.223 1.00 92.81 105 SER A C 1
ATOM 815 O O . SER A 1 105 ? -10.420 0.282 -3.941 1.00 92.81 105 SER A O 1
ATOM 817 N N . TYR A 1 106 ? -10.884 -0.763 -2.011 1.00 93.12 106 TYR A N 1
ATOM 818 C CA . TYR A 1 106 ? -11.245 0.443 -1.274 1.00 93.12 106 TYR A CA 1
ATOM 819 C C . TYR A 1 106 ? -10.084 0.841 -0.369 1.00 93.12 106 TYR A C 1
ATOM 821 O O . TYR A 1 106 ? -9.321 -0.012 0.072 1.00 93.12 106 TYR A O 1
ATOM 829 N N . ALA A 1 107 ? -9.928 2.126 -0.081 1.00 93.62 107 ALA A N 1
ATOM 830 C CA . ALA A 1 107 ? -8.856 2.610 0.768 1.00 93.62 107 ALA A CA 1
ATOM 831 C C . ALA A 1 107 ? -9.303 3.815 1.600 1.00 93.62 107 ALA A C 1
ATOM 833 O O . ALA A 1 107 ? -10.034 4.673 1.117 1.00 93.62 107 ALA A O 1
ATOM 834 N N . PHE A 1 108 ? -8.847 3.909 2.844 1.00 93.00 108 PHE A N 1
ATOM 835 C CA . PHE A 1 108 ? -9.197 5.001 3.753 1.00 93.00 108 PHE A CA 1
ATOM 836 C C . PHE A 1 108 ? -7.952 5.778 4.146 1.00 93.00 108 PHE A C 1
ATOM 838 O O . PHE A 1 108 ? -7.012 5.211 4.704 1.00 93.00 108 PHE A O 1
ATOM 845 N N . LEU A 1 109 ? -7.947 7.080 3.865 1.00 91.69 109 LEU A N 1
ATOM 846 C CA . LEU A 1 109 ? -6.831 7.955 4.202 1.00 91.69 109 LEU A CA 1
ATOM 847 C C . LEU A 1 109 ? -6.793 8.200 5.714 1.00 91.69 109 LEU A C 1
ATOM 849 O O . LEU A 1 109 ? -7.662 8.882 6.258 1.00 91.69 109 LEU A O 1
ATOM 853 N N . LEU A 1 110 ? -5.742 7.713 6.382 1.00 91.12 110 LEU A N 1
ATOM 854 C CA . LEU A 1 110 ? -5.628 7.791 7.845 1.00 91.12 110 LEU A CA 1
ATOM 855 C C . LEU A 1 110 ? -5.703 9.224 8.372 1.00 91.12 110 LEU A C 1
ATOM 857 O O . LEU A 1 110 ? -6.386 9.495 9.354 1.00 91.12 110 LEU A O 1
ATOM 861 N N . LYS A 1 111 ? -5.069 10.168 7.668 1.00 87.94 111 LYS A N 1
ATOM 862 C CA . LYS A 1 111 ? -5.069 11.584 8.059 1.00 87.94 111 LYS A CA 1
ATOM 863 C C . LYS A 1 111 ? -6.483 12.180 8.123 1.00 87.94 111 LYS A C 1
ATOM 865 O O . LYS A 1 111 ? -6.736 13.042 8.959 1.00 87.94 111 LYS A O 1
ATOM 870 N N . GLU A 1 112 ? -7.391 11.769 7.236 1.00 80.69 112 GLU A N 1
ATOM 871 C CA . GLU A 1 112 ? -8.772 12.275 7.257 1.00 80.69 112 GLU A CA 1
ATOM 872 C C . GLU A 1 112 ? -9.550 11.731 8.454 1.00 80.69 112 GLU A C 1
ATOM 874 O O . GLU A 1 112 ? -10.293 12.478 9.094 1.00 80.69 112 GLU A O 1
ATOM 879 N N . PHE A 1 113 ? -9.325 10.461 8.796 1.00 81.12 113 PHE A N 1
ATOM 880 C CA . PHE A 1 113 ? -9.914 9.853 9.980 1.00 81.12 113 PHE A CA 1
ATOM 881 C C . PHE A 1 113 ? -9.407 10.512 11.266 1.00 81.12 113 PHE A C 1
ATOM 883 O O . PHE A 1 113 ? -10.208 10.935 12.092 1.00 81.12 113 PHE A O 1
ATOM 890 N N . GLU A 1 114 ? -8.093 10.685 11.400 1.00 82.00 114 GLU A N 1
ATOM 891 C CA . GLU A 1 114 ? -7.471 11.314 12.573 1.00 82.00 114 GLU A CA 1
ATOM 892 C C . GLU A 1 114 ? -7.940 12.759 12.789 1.00 82.00 114 GLU A C 1
ATOM 894 O O . GLU A 1 114 ? -8.118 13.192 13.923 1.00 82.00 114 GLU A O 1
ATOM 899 N N . HIS A 1 115 ? -8.130 13.524 11.708 1.00 78.94 115 HIS A N 1
ATOM 900 C CA . HIS A 1 115 ? -8.477 14.941 11.813 1.00 78.94 115 HIS A CA 1
ATOM 901 C C . HIS A 1 115 ?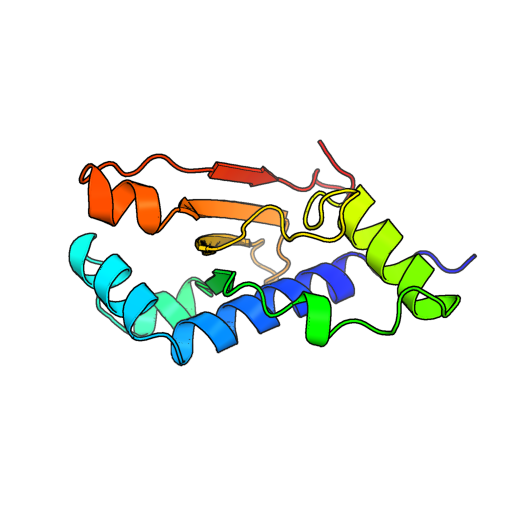 -9.978 15.193 11.992 1.00 78.94 115 HIS A C 1
ATOM 903 O O . HIS A 1 115 ? -10.362 16.127 12.691 1.00 78.94 115 HIS A O 1
ATOM 909 N N . ALA A 1 116 ? -10.830 14.406 11.330 1.00 76.12 116 ALA A N 1
ATOM 910 C CA . ALA A 1 116 ? -12.261 14.694 11.231 1.00 76.12 116 ALA A CA 1
ATOM 911 C C . ALA A 1 116 ? -13.167 13.562 11.739 1.00 76.12 116 ALA A C 1
ATOM 913 O O . ALA A 1 116 ? -14.387 13.723 11.710 1.00 76.12 116 ALA A O 1
ATOM 914 N N . GLY A 1 117 ? -12.612 12.411 12.136 1.00 76.56 117 GLY A N 1
ATOM 915 C CA . GLY A 1 117 ? -13.378 11.209 12.485 1.00 76.56 117 GLY A CA 1
ATOM 916 C C . GLY A 1 117 ? -14.198 10.649 11.317 1.00 76.56 117 GLY A C 1
ATOM 917 O O . GLY A 1 117 ? -15.149 9.900 11.527 1.00 76.56 117 GLY A O 1
ATOM 918 N N . ARG A 1 118 ? -13.891 11.052 10.076 1.00 73.88 118 ARG A N 1
ATOM 919 C CA . ARG A 1 118 ? -14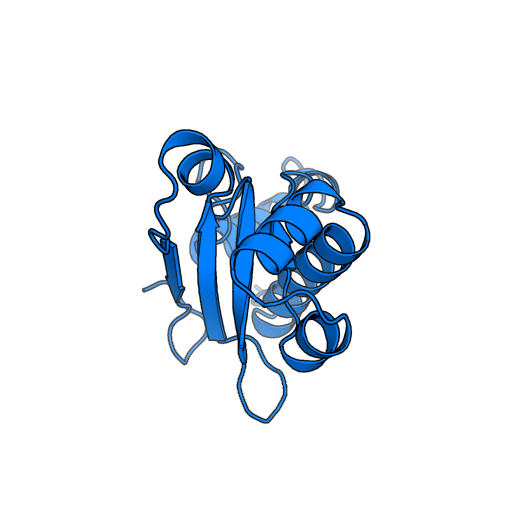.674 10.703 8.886 1.00 73.88 118 ARG A CA 1
ATOM 920 C C . ARG A 1 118 ? -14.042 9.534 8.149 1.00 73.88 118 ARG A C 1
ATOM 922 O O . ARG A 1 118 ? -12.866 9.570 7.803 1.00 73.88 118 ARG A O 1
ATOM 929 N N . LEU A 1 119 ? -14.867 8.543 7.826 1.00 74.75 119 LEU A N 1
ATOM 930 C CA . LEU A 1 119 ? -14.515 7.456 6.920 1.00 74.75 119 LEU A CA 1
ATOM 931 C C . LEU A 1 119 ? -14.980 7.815 5.512 1.00 74.75 119 LEU A C 1
ATOM 933 O O . LEU A 1 119 ? -16.102 7.508 5.116 1.00 74.75 119 LEU A O 1
ATOM 937 N N . LYS A 1 120 ? -14.119 8.500 4.757 1.00 75.50 120 LYS A N 1
ATOM 938 C CA . LYS A 1 120 ? -14.337 8.728 3.329 1.00 75.50 120 LYS A CA 1
ATOM 939 C C . LYS A 1 120 ? -13.455 7.759 2.537 1.00 75.50 120 LYS A C 1
ATOM 941 O O . LYS A 1 120 ? -12.235 7.929 2.543 1.00 75.50 120 LYS A O 1
ATOM 946 N N . PRO A 1 121 ? -14.031 6.740 1.878 1.00 74.12 121 PRO A N 1
ATOM 947 C CA . PRO A 1 121 ? -13.233 5.828 1.080 1.00 74.12 121 PRO A CA 1
ATOM 948 C C . PRO A 1 121 ? -12.759 6.517 -0.205 1.00 74.12 121 PRO A C 1
ATOM 950 O O . PRO A 1 121 ? -13.531 7.167 -0.913 1.00 74.12 121 PRO A O 1
ATOM 953 N N . LEU A 1 122 ? -11.487 6.326 -0.525 1.00 77.19 122 LEU A N 1
ATOM 954 C CA . LEU A 1 122 ? -10.972 6.351 -1.885 1.00 77.19 122 LEU A CA 1
ATOM 955 C C . LEU A 1 122 ? -11.219 4.966 -2.488 1.00 77.19 122 LEU A C 1
ATOM 957 O O . LEU A 1 122 ? -11.034 3.952 -1.821 1.00 77.19 122 LEU A O 1
ATOM 961 N N . SER A 1 123 ? -11.659 4.909 -3.739 1.00 73.19 123 SER A N 1
ATOM 962 C CA . SER A 1 123 ? -11.773 3.646 -4.468 1.00 73.19 123 SER A CA 1
ATOM 963 C C . SER A 1 123 ? -10.752 3.624 -5.593 1.00 73.19 123 SER A C 1
ATOM 965 O O . SER A 1 123 ? -10.468 4.647 -6.216 1.00 73.19 123 SER A O 1
ATOM 967 N N . TRP A 1 124 ? -10.182 2.449 -5.813 1.00 77.50 124 TRP A N 1
ATOM 968 C CA . TRP A 1 124 ? -9.372 2.125 -6.972 1.00 77.50 124 TRP A CA 1
ATOM 969 C C . TRP A 1 124 ? -9.905 0.811 -7.534 1.00 77.50 124 TRP A C 1
ATOM 971 O O . TRP A 1 124 ? -10.101 -0.145 -6.790 1.00 77.50 124 TRP A O 1
ATOM 981 N N . VAL A 1 125 ? -10.195 0.761 -8.826 1.00 69.44 125 VAL A N 1
ATOM 982 C CA . VAL A 1 125 ? -10.736 -0.433 -9.480 1.00 69.44 125 VAL A CA 1
ATOM 983 C C . VAL A 1 125 ? -9.922 -0.645 -10.745 1.00 69.44 125 VAL A C 1
ATOM 985 O O . VAL A 1 125 ? -9.830 0.269 -11.562 1.00 69.44 125 VAL A O 1
ATOM 988 N N . ALA A 1 126 ? -9.324 -1.826 -10.891 1.00 60.16 126 ALA A N 1
ATOM 989 C CA . ALA A 1 126 ? -8.873 -2.283 -12.196 1.00 60.16 126 ALA A CA 1
ATOM 990 C C . ALA A 1 126 ? -10.102 -2.836 -12.927 1.00 60.16 126 ALA A C 1
ATOM 992 O O . ALA A 1 126 ? -10.956 -3.477 -12.308 1.00 60.16 126 ALA A O 1
ATOM 993 N N . ASP A 1 127 ? -10.240 -2.590 -14.227 1.00 54.00 127 ASP A N 1
ATOM 994 C CA . ASP A 1 127 ? -11.303 -3.241 -14.982 1.00 54.00 127 ASP A CA 1
ATOM 995 C C . ASP A 1 127 ? -11.126 -4.776 -14.965 1.00 54.00 127 ASP A C 1
ATOM 997 O O . ASP A 1 127 ? -10.078 -5.315 -14.593 1.00 54.00 127 ASP A O 1
ATOM 1001 N N . PHE A 1 128 ? -12.165 -5.521 -15.356 1.00 44.06 128 PHE A N 1
ATOM 1002 C CA . PHE A 1 128 ? -12.147 -6.990 -15.322 1.00 44.06 128 PHE A CA 1
ATOM 1003 C C . PHE A 1 128 ? -11.075 -7.633 -16.229 1.00 44.06 128 PHE A C 1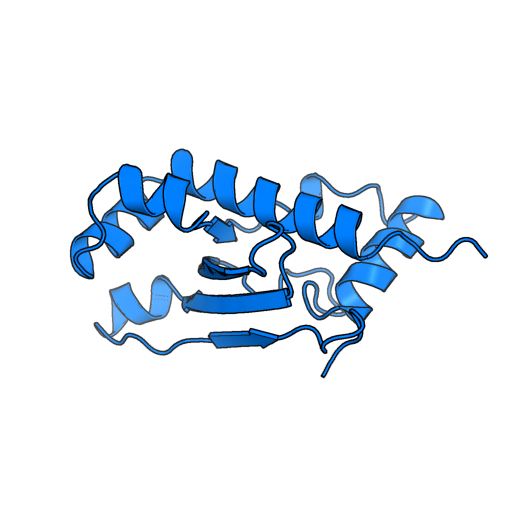
ATOM 1005 O O . PHE A 1 128 ? -10.932 -8.858 -16.190 1.00 44.06 128 PHE A O 1
ATOM 1012 N N . THR A 1 129 ? -10.346 -6.829 -17.014 1.00 50.56 129 THR A N 1
ATOM 1013 C CA . THR A 1 129 ? -9.235 -7.215 -17.892 1.00 50.56 129 THR A CA 1
ATOM 1014 C C . THR A 1 129 ? -7.861 -6.738 -17.401 1.00 50.56 129 THR A C 1
ATOM 1016 O O . THR A 1 129 ? -6.861 -7.059 -18.035 1.00 50.56 129 THR A O 1
ATOM 1019 N N . GLY A 1 130 ? -7.784 -6.028 -16.267 1.00 47.22 130 GLY A N 1
ATOM 1020 C CA . GLY A 1 130 ? -6.533 -5.471 -15.743 1.00 47.22 130 GLY A CA 1
ATOM 1021 C C . GLY A 1 130 ? -6.121 -4.139 -16.381 1.00 47.22 130 GLY A C 1
ATOM 1022 O O . GLY A 1 130 ? -4.974 -3.732 -16.247 1.00 47.22 130 GLY A O 1
ATOM 1023 N N . ASN A 1 131 ? -7.028 -3.447 -17.064 1.00 44.16 131 ASN A N 1
ATOM 1024 C CA . ASN A 1 131 ? -6.830 -2.099 -17.590 1.00 44.16 131 ASN A CA 1
ATOM 1025 C C . ASN A 1 131 ? -7.399 -1.037 -16.624 1.00 44.16 131 ASN A C 1
ATOM 1027 O O . ASN A 1 131 ? -8.273 -1.342 -15.807 1.00 44.16 131 ASN A O 1
ATOM 1031 N N . PRO A 1 132 ? -6.908 0.215 -16.670 1.00 46.03 132 PRO A N 1
ATOM 1032 C CA . PRO A 1 132 ? -7.496 1.307 -15.894 1.00 46.03 132 PRO A CA 1
ATOM 1033 C C . PRO A 1 132 ? -8.932 1.601 -16.331 1.00 46.03 132 PRO A C 1
ATOM 1035 O O . PRO A 1 132 ? -9.209 1.664 -17.529 1.00 46.03 132 PRO A O 1
ATOM 1038 N N . ALA A 1 133 ? -9.806 1.843 -15.353 1.00 50.00 133 ALA A N 1
ATOM 1039 C CA . ALA A 1 133 ? -11.092 2.509 -15.567 1.00 50.00 133 ALA A CA 1
ATOM 1040 C C . ALA A 1 133 ? -10.921 4.010 -15.864 1.00 50.00 133 ALA A C 1
ATOM 1042 O O . ALA A 1 133 ? -9.980 4.625 -15.304 1.00 50.00 133 ALA A O 1
#

pLDDT: mean 87.83, std 12.87, range [42.44, 98.12]

Foldseek 3Di:
DPQDPLQVLQCLVLVQFLVQCVPDPLNLVVCVLVPNNDPCCCVVQVKGFQQFCVLVVAPDCVDPRSVNSLVLCCQQVQAPPVRTGPQHQWTWGFDADPVGGTFWIWTARSVCCVPPVDGDIDIRGQPPVSGGD

Sequence (133 aa):
MHDIDTTALLDFVFSHYHESLKSSERAHQFLQAIGFDQQRYIEQLYLGYSDRTLGFQLPDGATAEGAAIRGALVRLGLLKASGHELLRGCVVFPLRRSCGAVIGSYAFLLKEFEHAGRLKPLSWVADFTGNPA

=== Feature glossary ===
A reading guide for the features in this record.

Start from the sequence.

  · This is the polypeptide sequence — one letter per residue, N-terminus first. Length ranges from a few dozen residues for small domains to over a thousand for large multi-domain proteins.

Fold it, and you get atomic coordinates and the backbone conformation that goes with them.

  · Structure coordinates are given as an mmCIF _atom_site loop: one row per atom with element, residue name, chain id, sequence number, and x/y/z position in Å. Only the four main-chain atoms per residue are included here; side chains are omitted to keep the record compact.

  · Backbone dihedral angles. Every residue except chain termini has a φ (preceding-C → N → Cα → C) and a ψ (N → Cα → C → next-N). They are reported in degrees following the IUPAC sign convention. Secondary structure is essentially a statement about which (φ, ψ) basin each residue occupies.

  · The SS8 string is DSSP's per-residue secondary-structure call. α-helix (H) means an i→i+4 H-bond ladder; β-strand (E) means the residue participates in a β-sheet; 3₁₀ (G) and π (I) are tighter and wider helices; T/S are turns/bends; '-' is loop.

  · SS3 is a coarse helix/strand/coil call (letters a/b/c) made by the P-SEA algorithm from inter-Cα distances and dihedrals. It is less detailed than DSSP but needs only Cα positions.

Summarize the fold with a handful of shape descriptors and a per-residue structural alphabet.

  · Radius of gyration (Rg) is the root-mean-square distance of Cα atoms from their centroid — a single number for overall size and compactness. A globular domain of N residues has Rg ≈ 2.2·N^0.38 Å; an extended or disordered chain has a much larger Rg. The Cα contact count is the number of residue pairs whose Cα atoms are within 8 Å and are more than four positions apart in sequence — a standard proxy for tertiary packing density. The bounding box is the smallest axis-aligned box enclosing all Cα atoms.

  · The Foldseek 3Di string encodes local tertiary geometry as a 20-letter alphabet — one character per residue — derived from the relative positions of nearby Cα atoms. Unlike the amino-acid sequence, 3Di is a direct function of the 3D structure, so two proteins with the same fold have similar 3Di strings even at low sequence identity.

  · Solvent-accessible surface area (SASA) is the area in Å² traced out by the centre of a 1.4 Å probe sphere (a water molecule) rolled over the protein's van der Waals surface (Shrake–Rupley / Lee–Richards construction). Buried residues have near-zero SASA; fully exposed residues can exceed 200 Å². The total SASA scales roughly with the number of surface residues.

Ask how reliable the model is.

  · pLDDT (predicted Local Distance Difference Test) is AlphaFold's per-residue confidence score, ranging from 0 to 100. Values above 90 indicate high confidence (typically well-packed cores); 70–90 is confident; 50–70 low confidence; below 50 usually means the region is disordered or the prediction is unreliable there. AlphaFold stores pLDDT in the mmCIF B-factor column.

  · B-factor (Debye–Waller factor) reflects atomic displacement in the crystal lattice. It is an experimental observable (units Å²), not a prediction; low values mean the atom is pinned down, high values mean it moves or is heterogeneous across the crystal.

  · Predicted Aligned Error (PAE) is an AlphaFold confidence matrix: entry (i, j) is the expected error in the position of residue j, in ångströms, when the prediction is superimposed on the true structure at residue i. Low PAE within a block of residues means that block is internally rigid and well-predicted; high PAE between two blocks means their relative placement is uncertain even if each block individually is confident.

Place it in context: what it resembles, what it is annotated as, and how it looks.

  · Nearest PDB neighbors are the top structural matches found by Foldseek when searching this structure against the entire Protein Data Bank. Each hit reports a TM-score (0 to 1; >0.5 almost always implies the same fold) and an E-value. These are *structural* homologs — they may share no detectable sequence similarity.

  · Functional annotations link the protein to curated databases. InterPro entries identify conserved domains and families by matching the sequence against member-database signatures (Pfam, PROSITE, CDD, …). Gene Ontology (GO) terms describe molecular function, biological process, and cellular component in a controlled vocabulary. CATH places the structure in a hierarchical fold classification (Class/Architecture/Topology/Homologous-superfamily). The organism is the source species.

  · Three diagnostic plots accompany the record. The Cα contact map visualizes the tertiary structure as a 2D adjacency matrix (8 Å cutoff, sequence-local contacts suppressed). The Ramachandran plot shows the distribution of backbone (φ, ψ) torsions, with points in the α and β basins reflecting secondary structure content. The PAE plot shows AlphaFold's inter-residue confidence as a color matrix.

  · Six rendered views show the 3D structure from the faces of a cube — i.e. along ±x, ±y, ±z. Rendering representation is drawn randomly per protein from cartoon (secondary-structure ribbons), sticks (backbone bonds), or molecular surface; coloring is either N→C rainbow (blue at the N-terminus through red at the C-terminus) or one color per chain.